Protein AF-A0A0Q6EP02-F1 (afdb_monomer)

Radius of gyration: 21.08 Å; Cα contacts (8 Å, |Δi|>4): 101; chains: 1; bounding box: 62×50×44 Å

pLDDT: mean 78.8, std 14.65, range [41.97, 94.56]

Secondary structure (DSSP, 8-state):
-----SSSSSSSSTT-------TT-----TTGGGSPPPP--SPTTSHHHHHHHHHHHHHHHHHHHHHHHSS---HHHHHHHHHHHHHHHHHHHTT---

Structure (mmCIF, N/CA/C/O backbone):
data_AF-A0A0Q6EP02-F1
#
_entry.id   AF-A0A0Q6EP02-F1
#
loop_
_atom_site.group_PDB
_atom_site.id
_atom_site.type_symbol
_atom_site.label_atom_id
_atom_site.label_alt_id
_atom_site.label_comp_id
_atom_site.label_asym_id
_atom_site.label_entity_id
_atom_site.label_seq_id
_atom_site.pdbx_PDB_ins_code
_atom_site.Cartn_x
_atom_site.Cartn_y
_atom_site.Cartn_z
_atom_site.occupancy
_atom_site.B_iso_or_equiv
_atom_site.auth_seq_id
_atom_site.auth_comp_id
_atom_site.auth_asym_id
_atom_site.auth_atom_id
_atom_site.pdbx_PDB_model_num
ATOM 1 N N . MET A 1 1 ? -47.561 -39.710 -29.421 1.00 41.97 1 MET A N 1
ATOM 2 C CA . MET A 1 1 ? -46.147 -39.276 -29.421 1.00 41.97 1 MET A CA 1
ATOM 3 C C . MET A 1 1 ? -46.157 -37.755 -29.342 1.00 41.97 1 MET A C 1
ATOM 5 O O . MET A 1 1 ? -46.421 -37.111 -30.345 1.00 41.97 1 MET A O 1
ATOM 9 N N . LYS A 1 2 ? -46.111 -37.190 -28.129 1.00 47.34 2 LYS A N 1
ATOM 10 C CA . LYS A 1 2 ? -46.506 -35.797 -27.860 1.00 47.34 2 LYS A CA 1
ATOM 11 C C . LYS A 1 2 ? -45.479 -35.153 -26.924 1.00 47.34 2 LYS A C 1
ATOM 13 O O . LYS A 1 2 ? -45.395 -35.518 -25.760 1.00 47.34 2 LYS A O 1
ATOM 18 N N . SER A 1 3 ? -44.681 -34.266 -27.514 1.00 52.00 3 SER A N 1
ATOM 19 C CA . SER A 1 3 ? -44.143 -33.031 -26.934 1.00 52.00 3 SER A CA 1
ATOM 20 C C . SER A 1 3 ? -43.481 -33.111 -25.550 1.00 52.00 3 SER A C 1
ATOM 22 O O . SER A 1 3 ? -44.034 -32.639 -24.565 1.00 52.00 3 SER A O 1
ATOM 24 N N . TRP A 1 4 ? -42.246 -33.616 -25.507 1.00 50.59 4 TRP A N 1
ATOM 25 C CA . TRP A 1 4 ? -41.309 -33.451 -24.387 1.00 50.59 4 TRP A CA 1
ATOM 26 C C . TRP A 1 4 ? -40.161 -32.533 -24.825 1.00 50.59 4 TRP A C 1
ATOM 28 O O . TRP A 1 4 ? -39.075 -33.008 -25.134 1.00 50.59 4 TRP A O 1
ATOM 38 N N . LEU A 1 5 ? -40.404 -31.228 -24.979 1.00 56.28 5 LEU A N 1
ATOM 39 C CA . LEU A 1 5 ? -39.380 -30.315 -25.514 1.00 56.28 5 LEU A CA 1
ATOM 40 C C . LEU A 1 5 ? -39.603 -28.857 -25.077 1.00 56.28 5 LEU A C 1
ATOM 42 O O . LEU A 1 5 ? -39.651 -27.961 -25.906 1.00 56.28 5 LEU A O 1
ATOM 46 N N . VAL A 1 6 ? -39.793 -28.596 -23.776 1.00 54.78 6 VAL A N 1
ATOM 47 C CA . VAL A 1 6 ? -39.877 -27.204 -23.258 1.00 54.78 6 VAL A CA 1
ATOM 48 C C . VAL A 1 6 ? -39.157 -27.009 -21.908 1.00 54.78 6 VAL A C 1
ATOM 50 O O . VAL A 1 6 ? -39.331 -25.996 -21.250 1.00 54.78 6 VAL A O 1
ATOM 53 N N . ALA A 1 7 ? -38.313 -27.945 -21.460 1.00 54.12 7 ALA A N 1
ATOM 54 C CA . ALA A 1 7 ? -37.712 -27.864 -20.117 1.00 54.12 7 ALA A CA 1
ATOM 55 C C . ALA A 1 7 ? -36.228 -27.437 -20.077 1.00 54.12 7 ALA A C 1
ATOM 57 O O . ALA A 1 7 ? -35.630 -27.477 -19.007 1.00 54.12 7 ALA A O 1
ATOM 58 N N . LEU A 1 8 ? -35.611 -27.041 -21.201 1.00 53.84 8 LEU A N 1
ATOM 59 C CA . LEU A 1 8 ? -34.146 -26.880 -21.280 1.00 53.84 8 LEU A CA 1
ATOM 60 C C . LEU A 1 8 ? -33.632 -25.440 -21.471 1.00 53.84 8 LEU A C 1
ATOM 62 O O . LEU A 1 8 ? -32.485 -25.254 -21.861 1.00 53.84 8 LEU A O 1
ATOM 66 N N . THR A 1 9 ? -34.447 -24.416 -21.212 1.00 57.16 9 THR A N 1
ATOM 67 C CA . THR A 1 9 ? -34.073 -23.005 -21.459 1.00 57.16 9 THR A CA 1
ATOM 68 C C . THR A 1 9 ? -33.929 -22.137 -20.205 1.00 57.16 9 THR A C 1
ATOM 70 O O . THR A 1 9 ? -33.592 -20.965 -20.327 1.00 57.16 9 THR A O 1
ATOM 73 N N . VAL A 1 10 ? -34.112 -22.678 -18.993 1.00 56.22 10 VAL A N 1
ATOM 74 C CA . VAL A 1 10 ? -34.128 -21.866 -17.751 1.00 56.22 10 VAL A CA 1
ATOM 75 C C . VAL A 1 10 ? -32.791 -21.861 -16.978 1.00 56.22 10 VAL A C 1
ATOM 77 O O . VAL A 1 10 ? -32.618 -21.064 -16.064 1.00 56.22 10 VAL A O 1
ATOM 80 N N . LEU A 1 11 ? -31.787 -22.666 -17.351 1.00 56.09 11 LEU A N 1
ATOM 81 C CA . LEU A 1 11 ? -30.565 -22.834 -16.535 1.00 56.09 11 LEU A CA 1
ATOM 82 C C . LEU A 1 11 ? -29.353 -21.942 -16.880 1.00 56.09 11 LEU A C 1
ATOM 84 O O . LEU A 1 11 ? -28.324 -22.068 -16.225 1.00 56.09 11 LEU A O 1
ATOM 88 N N . CYS A 1 12 ? -29.435 -21.021 -17.845 1.00 57.16 12 CYS A N 1
ATOM 89 C CA . CYS A 1 12 ? -28.255 -20.247 -18.280 1.00 57.16 12 CYS A CA 1
ATOM 90 C C . CYS A 1 12 ? -28.153 -18.797 -17.766 1.00 57.16 12 CYS A C 1
ATOM 92 O O . CYS A 1 12 ? -27.236 -18.095 -18.180 1.00 57.16 12 CYS A O 1
ATOM 94 N N . LEU A 1 13 ? -29.029 -18.325 -16.867 1.00 56.88 13 LEU A N 1
ATOM 95 C CA . LEU A 1 13 ? -29.008 -16.919 -16.407 1.00 56.88 13 LEU A CA 1
ATOM 96 C C . LEU A 1 13 ? -28.530 -16.681 -14.963 1.00 56.88 13 LEU A C 1
ATOM 98 O O . LEU A 1 13 ? -28.508 -15.538 -14.517 1.00 56.88 13 LEU A O 1
ATOM 102 N N . SER A 1 14 ? -28.059 -17.696 -14.237 1.00 56.72 14 SER A N 1
ATOM 103 C CA . SER A 1 14 ? -27.537 -17.525 -12.866 1.00 56.72 14 SER A CA 1
ATOM 104 C C . SER A 1 14 ? -26.054 -17.106 -12.781 1.00 56.72 14 SER A C 1
ATOM 106 O O . SER A 1 14 ? -25.451 -17.223 -11.720 1.00 56.72 14 SER A O 1
ATOM 108 N N . GLY A 1 15 ? -25.441 -16.640 -13.877 1.00 51.62 15 GLY A N 1
ATOM 109 C CA . GLY A 1 15 ? -23.988 -16.416 -13.959 1.00 51.62 15 GLY A CA 1
ATOM 110 C C . GLY A 1 15 ? -23.472 -15.002 -13.656 1.00 51.62 15 GLY A C 1
ATOM 111 O O . GLY A 1 15 ? -22.280 -14.847 -13.414 1.00 51.62 15 GLY A O 1
ATOM 112 N N . CYS A 1 16 ? -24.314 -13.964 -13.637 1.00 59.00 16 CYS A N 1
ATOM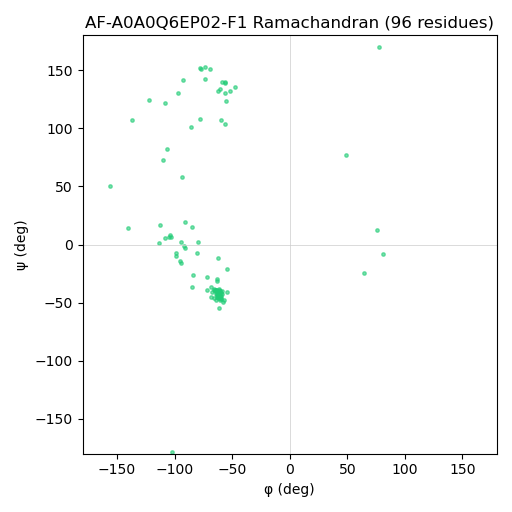 113 C CA . CYS A 1 16 ? -23.879 -12.599 -13.298 1.00 59.00 16 CYS A CA 1
ATOM 114 C C . CYS A 1 16 ? -24.084 -12.304 -11.810 1.00 59.00 16 CYS A C 1
ATOM 116 O O . CYS A 1 16 ? -24.790 -11.369 -11.438 1.00 59.00 16 CYS A O 1
ATOM 118 N N . VAL A 1 17 ? -23.470 -13.103 -10.941 1.00 60.56 17 VAL A N 1
ATOM 119 C CA . VAL A 1 17 ? -23.279 -12.681 -9.552 1.00 60.56 17 VAL A CA 1
ATOM 120 C C . VAL A 1 17 ? -21.986 -11.878 -9.540 1.00 60.56 17 VAL A C 1
ATOM 122 O O . VAL A 1 17 ? -20.901 -12.444 -9.620 1.00 60.56 17 VAL A O 1
ATOM 125 N N . SER A 1 18 ? -22.098 -10.549 -9.526 1.00 55.56 18 SER A N 1
ATOM 126 C CA . SER A 1 18 ? -20.966 -9.670 -9.233 1.00 55.56 18 SER A CA 1
ATOM 127 C C . SER A 1 18 ? -20.410 -10.087 -7.875 1.00 55.56 18 SER A C 1
ATOM 129 O O . SER A 1 18 ? -21.038 -9.812 -6.852 1.00 55.56 18 SER A O 1
ATOM 131 N N . GLU A 1 19 ? -19.283 -10.802 -7.856 1.00 62.06 19 GLU A N 1
ATOM 132 C CA . GLU A 1 19 ? -18.623 -11.159 -6.604 1.00 62.06 19 GLU A CA 1
ATOM 133 C C . GLU A 1 19 ? -18.432 -9.886 -5.772 1.00 62.06 19 GLU A C 1
ATOM 135 O O . GLU A 1 19 ? -17.998 -8.858 -6.311 1.00 62.06 19 GLU A O 1
ATOM 140 N N . PRO A 1 20 ? -18.781 -9.907 -4.473 1.00 59.00 20 PRO A N 1
ATOM 141 C CA . PRO A 1 20 ? -18.544 -8.764 -3.615 1.00 59.00 20 PRO A CA 1
ATOM 142 C C . PRO A 1 20 ? -17.040 -8.494 -3.605 1.00 59.00 20 PRO A C 1
ATOM 144 O O . PRO A 1 20 ? -16.249 -9.256 -3.048 1.00 59.00 20 PRO A O 1
ATOM 147 N N . ARG A 1 21 ? -16.641 -7.408 -4.278 1.00 66.44 21 ARG A N 1
ATOM 148 C CA . ARG A 1 21 ? -15.250 -6.969 -4.358 1.00 66.44 21 ARG A CA 1
ATOM 149 C C . ARG A 1 21 ? -14.745 -6.807 -2.927 1.00 66.44 21 ARG A C 1
ATOM 151 O O . ARG A 1 21 ? -15.365 -6.093 -2.139 1.00 66.44 21 ARG A O 1
ATOM 158 N N . SER A 1 22 ? -13.660 -7.507 -2.590 1.00 76.44 22 SER A N 1
ATOM 159 C CA . SER A 1 22 ? -13.100 -7.507 -1.236 1.00 76.44 22 SER A CA 1
ATOM 160 C C . SER A 1 22 ? -12.982 -6.070 -0.704 1.00 76.44 22 SER A C 1
ATOM 162 O O . SER A 1 22 ? -12.483 -5.205 -1.430 1.00 76.44 22 SER A O 1
ATOM 164 N N . PRO A 1 23 ? -13.367 -5.783 0.555 1.00 77.81 23 PRO A N 1
ATOM 165 C CA . PRO A 1 23 ? -13.205 -4.445 1.137 1.00 77.81 23 PRO A CA 1
ATOM 166 C C . PRO A 1 23 ? -11.728 -4.012 1.220 1.00 77.81 23 PRO A C 1
ATOM 168 O O . PRO A 1 23 ? -11.425 -2.841 1.453 1.00 77.81 23 PRO A O 1
ATOM 171 N N . TYR A 1 24 ? -10.811 -4.957 1.001 1.00 82.56 24 TYR A N 1
ATOM 172 C CA . TYR A 1 24 ? -9.366 -4.773 0.969 1.00 82.56 24 TYR A CA 1
ATOM 173 C C . TYR A 1 24 ? -8.778 -4.780 -0.444 1.00 82.56 24 TYR A C 1
ATOM 175 O O . TYR A 1 24 ? -7.555 -4.811 -0.566 1.00 82.56 24 TYR A O 1
ATOM 183 N N . ALA A 1 25 ? -9.615 -4.774 -1.487 1.00 84.81 25 ALA A N 1
ATOM 184 C CA . ALA A 1 25 ? -9.154 -4.752 -2.867 1.00 84.81 25 ALA A CA 1
ATOM 185 C C . ALA A 1 25 ? -8.242 -3.541 -3.105 1.00 84.81 25 ALA A C 1
ATOM 187 O O . ALA A 1 25 ? -8.588 -2.407 -2.751 1.00 84.81 25 ALA A O 1
ATOM 188 N N . ILE A 1 26 ? -7.074 -3.784 -3.696 1.00 88.38 26 ILE A N 1
ATOM 189 C CA . ILE A 1 26 ? -6.086 -2.742 -3.973 1.00 88.38 26 ILE A CA 1
ATOM 190 C C . ILE A 1 26 ? -6.066 -2.510 -5.473 1.00 88.38 26 ILE A C 1
ATOM 192 O O . ILE A 1 26 ? -5.797 -3.418 -6.245 1.00 88.38 26 ILE A O 1
ATOM 196 N N . SER A 1 27 ? -6.328 -1.269 -5.873 1.00 85.75 27 SER A N 1
ATOM 197 C CA . SER A 1 27 ? -6.088 -0.815 -7.236 1.00 85.75 27 SER A CA 1
ATOM 198 C C . SER A 1 27 ? -5.134 0.366 -7.191 1.00 85.75 27 SER A C 1
ATOM 200 O O . SER A 1 27 ? -5.367 1.345 -6.473 1.00 85.75 27 SER A O 1
ATOM 202 N N . LEU A 1 28 ? -4.027 0.244 -7.912 1.00 83.50 28 LEU A N 1
ATOM 203 C CA . LEU A 1 28 ? -3.027 1.285 -8.037 1.00 83.50 28 LEU A CA 1
ATOM 204 C C . LEU A 1 28 ? -3.272 2.067 -9.320 1.00 83.50 28 LEU A C 1
ATOM 206 O O . LEU A 1 28 ? -3.381 1.512 -10.410 1.00 83.50 28 LEU A O 1
ATOM 210 N N . SER A 1 29 ? -3.289 3.391 -9.201 1.00 78.81 29 SER A N 1
ATOM 211 C CA . SER A 1 29 ? -3.161 4.241 -10.374 1.00 78.81 29 SER A CA 1
ATOM 212 C C . SER A 1 29 ? -1.690 4.308 -10.810 1.00 78.81 29 SER A C 1
ATOM 214 O O . SER A 1 29 ? -0.791 4.250 -9.970 1.00 78.81 29 SER A O 1
ATOM 216 N N . PRO A 1 30 ? -1.398 4.526 -12.103 1.00 68.00 30 PRO A N 1
ATOM 217 C CA . PRO A 1 30 ? -0.024 4.698 -12.585 1.00 68.00 30 PRO A CA 1
ATOM 218 C C . PRO A 1 30 ? 0.772 5.810 -11.871 1.00 68.00 30 PRO A C 1
ATOM 220 O O . PRO A 1 30 ? 1.999 5.828 -11.893 1.00 68.00 30 PRO A O 1
ATOM 223 N N . SER A 1 31 ? 0.087 6.762 -11.231 1.00 74.00 31 SER A N 1
ATOM 224 C CA . SER A 1 31 ? 0.701 7.877 -10.507 1.00 74.00 31 SER A CA 1
ATOM 225 C C . SER A 1 31 ? 0.872 7.643 -9.003 1.00 74.00 31 SER A C 1
ATOM 227 O O . SER A 1 31 ? 1.616 8.393 -8.365 1.00 74.00 31 SER A O 1
ATOM 229 N N . S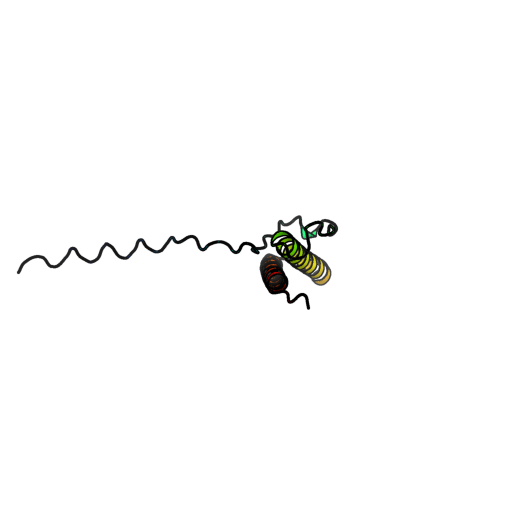ER A 1 32 ? 0.225 6.632 -8.409 1.00 77.12 32 SER A N 1
ATOM 230 C CA . SER A 1 32 ? 0.232 6.437 -6.951 1.00 77.12 32 SER A CA 1
ATOM 231 C C . SER A 1 32 ? 1.625 6.103 -6.414 1.00 77.12 32 SER A C 1
ATOM 233 O O . SER A 1 32 ? 2.051 6.669 -5.411 1.00 77.12 32 SER A O 1
ATOM 235 N N . TYR A 1 33 ? 2.397 5.289 -7.136 1.00 76.25 33 TYR A N 1
ATOM 236 C CA . TYR A 1 33 ? 3.756 4.893 -6.747 1.00 76.25 33 TYR A CA 1
ATOM 237 C C . TYR A 1 33 ? 4.841 5.933 -7.077 1.00 76.25 33 TYR A C 1
ATOM 239 O O . TYR A 1 33 ? 5.997 5.769 -6.679 1.00 76.25 33 TYR A O 1
ATOM 247 N N . LEU A 1 34 ? 4.498 7.002 -7.805 1.00 79.50 34 LEU A N 1
ATOM 248 C CA . LEU A 1 34 ? 5.417 8.110 -8.092 1.0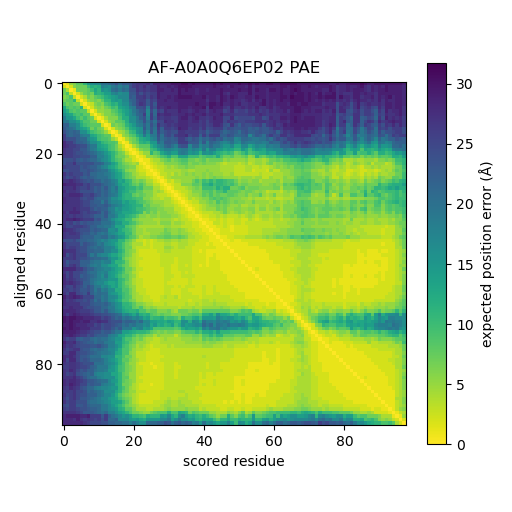0 79.50 34 LEU A CA 1
ATOM 249 C C . LEU A 1 34 ? 5.459 9.131 -6.952 1.00 79.50 34 LEU A C 1
ATOM 251 O O . LEU A 1 34 ? 6.465 9.818 -6.775 1.00 79.50 34 LEU A O 1
ATOM 255 N N . ARG A 1 35 ? 4.376 9.233 -6.175 1.00 79.50 35 ARG A N 1
ATOM 256 C CA . ARG A 1 35 ? 4.282 10.174 -5.057 1.00 79.50 35 ARG A CA 1
ATOM 257 C C . ARG A 1 35 ? 5.061 9.659 -3.842 1.00 79.50 35 ARG A C 1
ATOM 259 O O . ARG A 1 35 ? 5.194 8.447 -3.661 1.00 79.50 35 ARG A O 1
ATOM 266 N N . PRO A 1 36 ? 5.594 10.548 -2.989 1.00 78.31 36 PRO A N 1
ATOM 267 C CA . PRO A 1 36 ? 6.122 10.149 -1.688 1.00 78.31 36 PRO A CA 1
ATOM 268 C C . PRO A 1 36 ? 5.046 9.410 -0.874 1.00 78.31 36 PRO A C 1
ATOM 270 O O . PRO A 1 36 ? 3.878 9.813 -0.929 1.00 78.31 36 PRO A O 1
ATOM 273 N N . PRO A 1 37 ? 5.407 8.337 -0.146 1.00 78.69 37 PRO A N 1
ATOM 274 C CA . PRO A 1 37 ? 4.452 7.620 0.683 1.00 78.69 37 PRO A CA 1
ATOM 275 C C . PRO A 1 37 ? 3.929 8.558 1.769 1.00 78.69 37 PRO A C 1
ATOM 277 O O . PRO A 1 37 ? 4.700 9.249 2.433 1.00 78.69 37 PRO A O 1
ATOM 280 N N . GLN A 1 38 ? 2.609 8.586 1.930 1.00 81.00 38 GLN A N 1
ATOM 281 C CA . GLN A 1 38 ? 1.963 9.393 2.958 1.00 81.00 38 GLN A CA 1
ATOM 282 C C . GLN A 1 38 ? 1.761 8.569 4.232 1.00 81.00 38 GLN A C 1
ATOM 284 O O . GLN A 1 38 ? 1.410 7.386 4.137 1.00 81.00 38 GLN A O 1
ATOM 289 N N . PRO A 1 39 ? 1.936 9.169 5.421 1.00 85.81 39 PRO A N 1
ATOM 290 C CA . PRO A 1 39 ? 1.664 8.486 6.676 1.00 85.81 39 PRO A CA 1
ATOM 291 C C . PRO 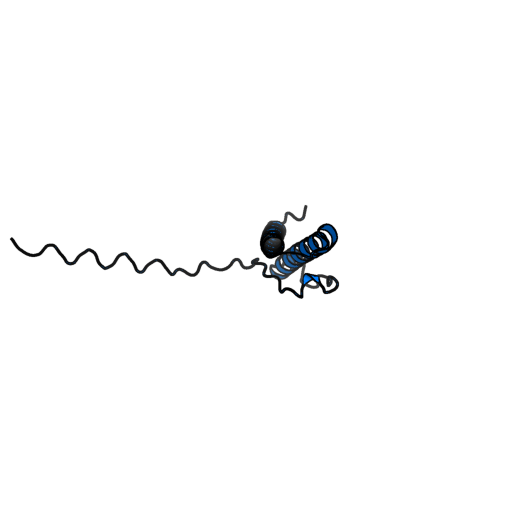A 1 39 ? 0.201 8.033 6.738 1.00 85.81 39 PRO A C 1
ATOM 293 O O . PRO A 1 39 ? -0.714 8.736 6.308 1.00 85.81 39 PRO A O 1
ATOM 296 N N . ASN A 1 40 ? -0.023 6.829 7.268 1.00 89.75 40 ASN A N 1
ATOM 297 C CA . ASN A 1 40 ? -1.369 6.299 7.456 1.00 89.75 40 ASN A CA 1
ATOM 298 C C . ASN A 1 40 ? -2.004 6.952 8.689 1.00 89.75 40 ASN A C 1
ATOM 300 O O . ASN A 1 40 ? -1.610 6.649 9.812 1.00 89.75 40 ASN A O 1
ATOM 304 N N . THR A 1 41 ? -2.971 7.843 8.476 1.00 92.12 41 THR A N 1
ATOM 305 C CA . THR A 1 41 ? -3.669 8.569 9.550 1.00 92.12 41 THR A CA 1
ATOM 306 C C . THR A 1 41 ? -4.930 7.864 10.049 1.00 92.12 41 THR A C 1
ATOM 308 O O . THR A 1 41 ? -5.564 8.341 10.987 1.00 92.12 41 THR A O 1
ATOM 311 N N . ALA A 1 42 ? -5.309 6.733 9.446 1.00 91.31 42 ALA A N 1
ATOM 312 C CA . ALA A 1 42 ? -6.485 5.985 9.868 1.00 91.31 42 ALA A CA 1
ATOM 313 C C . ALA A 1 42 ? -6.270 5.331 11.252 1.00 91.31 42 ALA A C 1
ATOM 315 O O . ALA A 1 42 ? -5.141 4.960 11.590 1.00 91.31 42 ALA A O 1
ATOM 316 N N . PRO A 1 43 ? -7.333 5.125 12.052 1.00 90.44 43 PRO A N 1
ATOM 317 C CA . PRO A 1 43 ? -7.220 4.464 13.350 1.00 90.44 43 PRO A CA 1
ATOM 318 C C . PRO A 1 43 ? -6.681 3.037 13.213 1.00 90.44 43 PRO A C 1
ATOM 320 O O . PRO A 1 43 ? -7.172 2.266 12.383 1.00 90.44 43 PRO A O 1
ATOM 323 N N . ARG A 1 44 ? -5.704 2.646 14.041 1.00 85.94 44 ARG A N 1
ATOM 324 C CA . ARG A 1 44 ? -5.188 1.265 14.053 1.00 85.94 44 ARG A CA 1
ATOM 325 C C . ARG A 1 44 ? -6.324 0.269 14.307 1.00 85.94 44 ARG A C 1
ATOM 327 O O . ARG A 1 44 ? -7.194 0.520 15.132 1.00 85.94 44 ARG A O 1
ATOM 334 N N . GLY A 1 45 ? -6.310 -0.852 13.588 1.00 82.62 45 GLY A N 1
ATOM 335 C CA . GLY A 1 45 ? -7.361 -1.875 13.666 1.00 82.62 45 GLY A CA 1
ATOM 336 C C . GLY A 1 45 ? -8.623 -1.569 12.849 1.00 82.62 45 GLY A C 1
ATOM 337 O O . GLY A 1 45 ? -9.464 -2.448 12.696 1.00 82.62 45 GLY A O 1
ATOM 338 N N . SER A 1 46 ? -8.756 -0.370 12.269 1.00 90.69 46 SER A N 1
ATOM 339 C CA . SER A 1 46 ? -9.839 -0.086 11.321 1.00 90.69 46 SER A CA 1
ATOM 340 C C . SER A 1 46 ? -9.606 -0.768 9.966 1.00 90.69 46 SER A C 1
ATOM 342 O O . SER A 1 46 ? -8.468 -0.968 9.529 1.00 90.69 46 SER A O 1
ATOM 344 N N . VAL A 1 47 ? -10.698 -1.062 9.251 1.00 90.94 47 VAL A N 1
ATOM 345 C CA . VAL A 1 47 ? -10.652 -1.551 7.858 1.00 90.94 47 VAL A CA 1
ATOM 346 C C . VAL A 1 47 ? -9.850 -0.592 6.977 1.00 90.94 47 VAL A C 1
ATOM 348 O O . VAL A 1 47 ? -9.029 -1.020 6.165 1.00 90.94 47 VAL A O 1
ATOM 351 N N . GLU A 1 48 ? -10.037 0.712 7.178 1.00 91.06 48 GLU A N 1
ATOM 352 C CA . GLU A 1 48 ? -9.349 1.743 6.412 1.00 91.06 48 GLU A CA 1
ATOM 353 C C . GLU A 1 48 ? -7.840 1.760 6.667 1.00 91.06 48 GLU A C 1
ATOM 355 O O . GLU A 1 48 ? -7.063 1.891 5.719 1.00 91.06 48 GLU A O 1
ATOM 360 N N . PHE A 1 49 ? -7.407 1.538 7.911 1.00 92.81 49 PHE A N 1
ATOM 361 C CA . PHE A 1 49 ? -5.990 1.397 8.228 1.00 92.81 49 PHE A CA 1
ATOM 362 C C . PHE A 1 49 ? -5.364 0.232 7.467 1.00 92.81 49 PHE A C 1
ATOM 364 O O . PHE A 1 49 ? -4.320 0.417 6.841 1.00 92.81 49 PHE A O 1
ATOM 371 N N . CYS A 1 50 ? -6.014 -0.932 7.455 1.00 92.69 50 CYS A N 1
ATOM 372 C CA . CYS A 1 50 ? -5.503 -2.097 6.737 1.00 92.69 50 CYS A CA 1
ATOM 373 C C . CYS A 1 50 ? -5.526 -1.919 5.217 1.00 92.69 50 CYS A C 1
ATOM 375 O O . CYS A 1 50 ? -4.574 -2.315 4.545 1.00 92.69 50 CYS A O 1
ATOM 377 N N . ARG A 1 51 ? -6.544 -1.250 4.667 1.00 92.12 51 ARG A N 1
ATOM 378 C CA . ARG A 1 51 ? -6.584 -0.882 3.245 1.00 92.12 51 ARG A CA 1
ATOM 379 C C . ARG A 1 51 ? -5.441 0.068 2.876 1.00 92.12 51 ARG A C 1
ATOM 381 O O . ARG A 1 51 ? -4.755 -0.147 1.880 1.00 92.12 51 ARG A O 1
ATOM 388 N N . ASN A 1 52 ? -5.200 1.096 3.690 1.00 92.06 52 ASN A N 1
ATOM 389 C CA . ASN A 1 52 ? -4.098 2.038 3.488 1.00 92.06 52 ASN A CA 1
ATOM 390 C C . ASN A 1 52 ? -2.732 1.341 3.601 1.00 92.06 52 ASN A C 1
ATOM 392 O O . ASN A 1 52 ? -1.845 1.618 2.796 1.00 92.06 52 ASN A O 1
ATOM 396 N N . TYR A 1 53 ? -2.578 0.406 4.543 1.00 91.94 53 TYR A N 1
ATOM 397 C CA . TYR A 1 53 ? -1.377 -0.421 4.684 1.00 91.94 53 TYR A CA 1
ATOM 398 C C . TYR A 1 53 ? -1.136 -1.310 3.452 1.00 91.94 53 TYR A C 1
ATOM 400 O O . TYR A 1 53 ? -0.026 -1.348 2.917 1.00 91.94 53 TYR A O 1
ATOM 408 N N . GLY A 1 54 ? -2.182 -1.969 2.941 1.00 93.38 54 GLY A N 1
ATOM 409 C CA . GLY A 1 54 ? -2.114 -2.731 1.693 1.00 93.38 54 GLY A CA 1
ATOM 410 C C . GLY A 1 54 ? -1.728 -1.867 0.493 1.00 93.38 54 GLY A C 1
ATOM 411 O O . GLY A 1 54 ? -0.838 -2.236 -0.272 1.00 93.38 54 GLY A O 1
ATOM 412 N N . ARG A 1 55 ? -2.316 -0.670 0.371 1.00 92.12 55 ARG A N 1
ATOM 413 C CA . ARG A 1 55 ? -1.970 0.284 -0.692 1.00 92.12 55 ARG A CA 1
ATOM 414 C C . ARG A 1 55 ? -0.503 0.712 -0.622 1.00 92.12 55 ARG A C 1
ATOM 416 O O . ARG A 1 55 ? 0.184 0.639 -1.634 1.00 92.12 55 ARG A O 1
ATOM 423 N N . GLN A 1 56 ? -0.001 1.080 0.558 1.00 91.69 56 GLN A N 1
ATOM 424 C CA . GLN A 1 56 ? 1.416 1.430 0.739 1.00 91.69 56 GLN A CA 1
ATOM 425 C C . GLN A 1 56 ? 2.345 0.256 0.404 1.00 91.69 56 GLN A C 1
ATOM 427 O O . GLN A 1 56 ? 3.392 0.446 -0.211 1.00 91.69 56 GLN A O 1
ATOM 432 N N . THR A 1 57 ? 1.949 -0.971 0.758 1.00 93.25 57 THR A N 1
ATOM 433 C CA . THR A 1 57 ? 2.694 -2.189 0.401 1.00 93.25 57 THR A CA 1
ATOM 434 C C . THR A 1 57 ? 2.808 -2.344 -1.117 1.00 93.25 57 THR A C 1
ATOM 436 O O . THR A 1 57 ? 3.897 -2.596 -1.638 1.00 93.25 57 THR A O 1
ATOM 439 N N . ALA A 1 58 ? 1.700 -2.151 -1.832 1.00 92.56 58 ALA A N 1
ATOM 440 C CA . ALA A 1 58 ? 1.660 -2.223 -3.287 1.00 92.56 58 ALA A CA 1
ATOM 441 C C . ALA A 1 58 ? 2.492 -1.096 -3.940 1.00 92.56 58 ALA A C 1
ATOM 443 O O . ALA A 1 58 ? 3.323 -1.360 -4.810 1.00 92.56 58 ALA A O 1
ATOM 444 N N . GLU A 1 59 ? 2.344 0.149 -3.475 1.00 91.81 59 GLU A N 1
ATOM 445 C CA . GLU A 1 59 ? 3.120 1.307 -3.950 1.00 91.81 59 GLU A CA 1
ATOM 446 C C . GLU A 1 59 ? 4.630 1.103 -3.765 1.00 91.81 59 GLU A C 1
ATOM 448 O O . GLU A 1 59 ? 5.415 1.396 -4.669 1.00 91.81 59 GLU A O 1
ATOM 453 N N . ASN A 1 60 ? 5.046 0.562 -2.616 1.00 89.62 60 ASN A N 1
ATOM 454 C CA . ASN A 1 60 ? 6.448 0.261 -2.339 1.00 89.62 60 ASN A CA 1
AT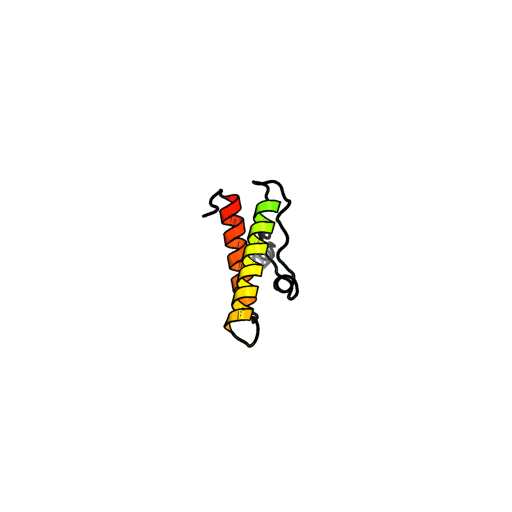OM 455 C C . ASN A 1 60 ? 6.993 -0.804 -3.291 1.00 89.62 60 ASN A C 1
ATOM 457 O O . ASN A 1 60 ? 8.085 -0.631 -3.829 1.00 89.62 60 ASN A O 1
ATOM 461 N N . ARG A 1 61 ? 6.220 -1.861 -3.572 1.00 89.94 61 ARG A N 1
ATOM 462 C CA . ARG A 1 61 ? 6.628 -2.903 -4.525 1.00 89.94 61 ARG A CA 1
ATOM 463 C C . ARG A 1 61 ? 6.814 -2.337 -5.936 1.00 89.94 61 ARG A C 1
ATOM 465 O O . ARG A 1 61 ? 7.817 -2.638 -6.578 1.00 89.94 61 ARG A O 1
ATOM 472 N N . MET A 1 62 ? 5.909 -1.465 -6.387 1.00 89.56 62 MET A N 1
ATOM 473 C CA . MET A 1 62 ? 6.036 -0.772 -7.679 1.00 89.56 62 MET A CA 1
ATOM 474 C C . MET A 1 62 ? 7.246 0.160 -7.727 1.00 89.56 62 MET A C 1
ATOM 476 O O . MET A 1 62 ? 7.952 0.221 -8.735 1.00 89.56 62 MET A O 1
ATOM 480 N N . ARG A 1 63 ? 7.527 0.864 -6.625 1.00 87.12 63 ARG A N 1
ATOM 481 C CA . ARG A 1 63 ? 8.724 1.703 -6.494 1.00 87.12 63 ARG A CA 1
ATOM 482 C C . ARG A 1 63 ? 10.003 0.869 -6.605 1.00 87.12 63 ARG A C 1
ATOM 484 O O . ARG A 1 63 ? 10.924 1.281 -7.307 1.00 87.12 63 ARG A O 1
ATOM 491 N N . THR A 1 64 ? 10.043 -0.309 -5.980 1.00 85.19 64 THR A N 1
ATOM 492 C CA . THR A 1 64 ? 11.161 -1.256 -6.101 1.00 85.19 64 THR A CA 1
ATOM 493 C C . THR A 1 64 ? 11.307 -1.784 -7.528 1.00 85.19 64 THR A C 1
ATOM 495 O O . THR A 1 64 ? 12.406 -1.730 -8.074 1.00 85.19 64 THR A O 1
ATOM 498 N N . ALA A 1 65 ? 10.216 -2.223 -8.165 1.00 84.00 65 ALA A N 1
ATOM 499 C CA . ALA A 1 65 ? 10.232 -2.718 -9.546 1.00 84.00 65 ALA A CA 1
ATOM 500 C C . ALA A 1 65 ? 10.745 -1.656 -10.536 1.00 84.00 65 ALA A C 1
ATOM 502 O O . ALA A 1 65 ? 11.561 -1.947 -11.413 1.00 84.00 65 ALA A O 1
ATOM 503 N N . ARG A 1 66 ? 10.350 -0.390 -10.336 1.00 80.25 66 ARG A N 1
ATOM 504 C CA . ARG A 1 66 ? 10.876 0.753 -11.095 1.00 80.25 66 ARG A CA 1
ATOM 505 C C . ARG A 1 66 ? 12.393 0.906 -10.944 1.00 80.25 66 ARG A C 1
ATOM 507 O O . ARG A 1 66 ? 13.058 1.206 -11.931 1.00 80.25 66 ARG A O 1
ATOM 514 N N . GLY A 1 67 ? 12.920 0.732 -9.732 1.00 74.38 67 GLY A N 1
ATOM 515 C CA . GLY A 1 67 ? 14.351 0.860 -9.443 1.00 74.38 67 GLY A CA 1
ATOM 516 C C . GLY A 1 67 ? 15.205 -0.282 -10.001 1.00 74.38 67 GLY A C 1
ATOM 517 O O . GLY A 1 67 ? 16.369 -0.059 -10.312 1.00 74.38 67 GLY A O 1
ATOM 518 N N . PHE A 1 68 ? 14.635 -1.481 -10.158 1.00 71.12 68 PHE A N 1
ATOM 519 C CA . PHE A 1 68 ? 15.377 -2.681 -10.560 1.00 71.12 68 PHE A CA 1
ATOM 520 C C . PHE A 1 68 ? 15.538 -2.833 -12.081 1.00 71.12 68 PHE A C 1
ATOM 522 O O . PHE A 1 68 ? 16.575 -3.290 -12.550 1.00 71.12 68 PHE A O 1
ATOM 529 N N . ASN A 1 69 ? 14.523 -2.450 -12.864 1.00 62.31 69 ASN A N 1
ATOM 530 C CA . ASN A 1 69 ? 14.435 -2.869 -14.268 1.00 62.31 69 ASN A CA 1
ATOM 531 C C . ASN A 1 69 ? 14.925 -1.834 -15.295 1.00 62.31 69 ASN A C 1
ATOM 533 O O . ASN A 1 69 ? 14.987 -2.159 -16.480 1.00 62.31 69 ASN A O 1
ATOM 537 N N . GLY A 1 70 ? 15.210 -0.584 -14.904 1.00 64.94 70 GLY A N 1
ATOM 538 C CA . GLY A 1 70 ? 15.635 0.511 -15.804 1.00 64.94 70 GLY A CA 1
ATOM 539 C C . GLY A 1 70 ? 14.598 0.958 -16.856 1.00 64.94 70 GLY A C 1
ATOM 540 O O . GLY A 1 70 ? 14.600 2.109 -17.275 1.00 64.94 70 GLY A O 1
ATOM 541 N N . ARG A 1 71 ? 13.663 0.077 -17.235 1.00 73.31 71 ARG A N 1
ATOM 542 C CA . ARG A 1 71 ? 12.544 0.275 -18.172 1.00 73.31 71 ARG A CA 1
ATOM 543 C C . ARG A 1 71 ? 11.245 0.730 -17.495 1.00 73.31 71 ARG A C 1
ATOM 545 O O . ARG A 1 71 ? 10.258 0.973 -18.178 1.00 73.31 71 ARG A O 1
ATOM 552 N N . GLY A 1 72 ? 11.249 0.865 -16.168 1.00 76.12 72 GLY A N 1
ATOM 553 C CA . GLY A 1 72 ? 10.043 1.117 -15.380 1.00 76.12 72 GLY A CA 1
ATOM 554 C C . GLY A 1 72 ? 9.184 -0.142 -15.181 1.00 76.12 72 GLY A C 1
ATOM 555 O O . GLY A 1 72 ? 9.468 -1.187 -15.769 1.00 76.12 72 GLY A O 1
ATOM 556 N N . PRO A 1 73 ? 8.171 -0.066 -14.304 1.00 83.25 73 PRO A N 1
ATOM 557 C CA . PRO A 1 73 ? 7.300 -1.194 -14.007 1.00 83.25 73 PRO A CA 1
ATOM 558 C C . PRO A 1 73 ? 6.326 -1.463 -15.161 1.00 83.25 73 PRO A C 1
ATOM 560 O O . PRO A 1 73 ? 5.826 -0.532 -15.794 1.00 83.25 73 PRO A O 1
ATOM 563 N N . ASN A 1 74 ? 6.052 -2.737 -15.426 1.00 86.94 74 ASN A N 1
ATOM 564 C CA . ASN A 1 74 ? 5.117 -3.186 -16.459 1.00 86.94 74 ASN A CA 1
ATOM 565 C C . ASN A 1 74 ? 3.757 -3.616 -15.859 1.00 86.94 74 ASN A C 1
ATOM 567 O O . ASN A 1 74 ? 3.534 -3.547 -14.650 1.00 86.94 74 ASN A O 1
ATOM 571 N N . GLY A 1 75 ? 2.827 -4.075 -16.706 1.00 85.88 75 GLY A N 1
ATOM 572 C CA . GLY A 1 75 ? 1.500 -4.523 -16.257 1.00 85.88 75 GLY A CA 1
ATOM 573 C C . GLY A 1 75 ? 1.523 -5.744 -15.324 1.00 85.88 75 GLY A C 1
ATOM 574 O O . GLY A 1 75 ? 0.669 -5.856 -14.448 1.00 85.88 75 GLY A O 1
ATOM 575 N N . MET A 1 76 ? 2.520 -6.626 -15.453 1.00 89.06 76 MET A N 1
ATOM 576 C CA . MET A 1 76 ? 2.702 -7.765 -14.543 1.00 89.06 76 MET A CA 1
ATOM 577 C C . MET A 1 76 ? 3.201 -7.304 -13.170 1.00 89.06 76 MET A C 1
ATOM 579 O O . MET A 1 76 ? 2.736 -7.812 -12.149 1.00 89.06 76 MET A O 1
ATOM 583 N N . ASP A 1 77 ? 4.098 -6.315 -13.132 1.00 90.56 77 ASP A N 1
ATOM 584 C CA . ASP A 1 77 ? 4.556 -5.696 -11.885 1.00 90.56 77 ASP A CA 1
ATOM 585 C C . ASP A 1 77 ? 3.383 -5.041 -11.144 1.00 90.56 77 ASP A C 1
ATOM 587 O O . ASP A 1 77 ? 3.253 -5.213 -9.931 1.00 90.56 77 ASP A O 1
ATOM 591 N N . LEU A 1 78 ? 2.495 -4.361 -11.883 1.00 89.81 78 LEU A N 1
ATOM 592 C CA . LEU A 1 78 ? 1.284 -3.740 -11.345 1.00 89.81 78 LEU A CA 1
ATOM 593 C C . LEU A 1 78 ? 0.349 -4.778 -10.715 1.00 89.81 78 LEU A C 1
ATOM 595 O O . LEU A 1 78 ? 0.032 -4.666 -9.532 1.00 89.81 78 LEU A O 1
ATOM 599 N N . ALA A 1 79 ? -0.023 -5.819 -11.463 1.00 90.50 79 ALA A N 1
ATOM 600 C CA . ALA A 1 79 ? -0.900 -6.875 -10.959 1.00 90.50 79 ALA A CA 1
ATOM 601 C C . ALA A 1 79 ? -0.280 -7.608 -9.753 1.00 90.50 79 ALA A C 1
ATOM 603 O O . ALA A 1 79 ? -0.954 -7.883 -8.759 1.00 90.50 79 ALA A O 1
ATOM 604 N N . SER A 1 80 ? 1.032 -7.875 -9.795 1.00 91.38 80 SER A N 1
ATOM 605 C CA . SER A 1 80 ? 1.759 -8.479 -8.673 1.00 91.38 80 SER A CA 1
ATOM 606 C C . SER A 1 80 ? 1.765 -7.575 -7.435 1.00 91.38 80 SER A C 1
ATOM 608 O O . SER A 1 80 ? 1.648 -8.063 -6.308 1.00 91.38 80 SER A O 1
ATOM 610 N N . ALA A 1 81 ? 1.902 -6.261 -7.621 1.00 92.25 81 ALA A N 1
ATOM 611 C CA . ALA A 1 81 ? 1.870 -5.285 -6.542 1.00 92.25 81 ALA A CA 1
ATOM 612 C C . ALA A 1 81 ? 0.494 -5.152 -5.906 1.00 92.25 81 ALA A C 1
ATOM 614 O O . ALA A 1 81 ? 0.406 -5.174 -4.678 1.00 92.25 81 ALA A O 1
ATOM 615 N N . GLU A 1 82 ? -0.561 -5.079 -6.710 1.00 93.44 82 GLU A N 1
ATOM 616 C CA . GLU A 1 82 ? -1.941 -5.064 -6.225 1.00 93.44 82 GLU A CA 1
ATOM 617 C C . GLU A 1 82 ? -2.238 -6.320 -5.401 1.00 93.44 82 GLU A C 1
ATOM 619 O O . GLU A 1 82 ? -2.620 -6.209 -4.236 1.00 93.44 82 GLU A O 1
ATOM 624 N N . GLN A 1 83 ? -1.911 -7.507 -5.921 1.00 93.38 83 GLN A N 1
ATOM 625 C CA . GLN A 1 83 ? -2.099 -8.768 -5.199 1.00 93.38 83 GLN A CA 1
ATOM 626 C C . GLN A 1 83 ? -1.299 -8.825 -3.884 1.00 93.38 83 GLN A C 1
ATOM 628 O O . GLN A 1 83 ? -1.782 -9.324 -2.861 1.00 93.38 83 GLN A O 1
ATOM 633 N N . ALA A 1 84 ? -0.063 -8.317 -3.877 1.00 94.12 84 ALA A N 1
ATOM 634 C CA . ALA A 1 84 ? 0.744 -8.234 -2.662 1.00 94.12 84 ALA A CA 1
ATOM 635 C C . ALA A 1 84 ? 0.126 -7.275 -1.631 1.00 94.12 84 A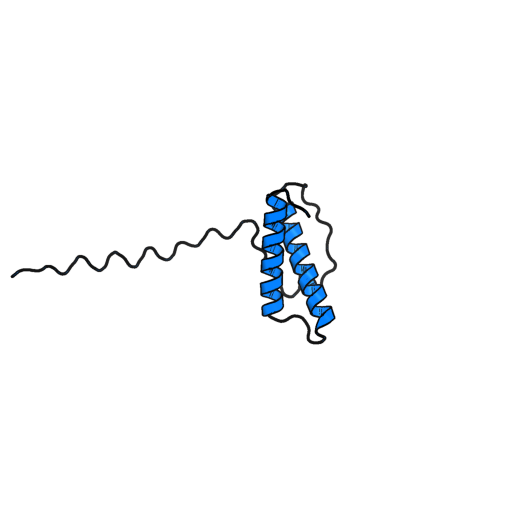LA A C 1
ATOM 637 O O . ALA A 1 84 ? 0.114 -7.583 -0.435 1.00 94.12 84 ALA A O 1
ATOM 638 N N . GLY A 1 85 ? -0.408 -6.142 -2.092 1.00 93.38 85 GLY A N 1
ATOM 639 C CA . GLY A 1 85 ? -1.124 -5.179 -1.265 1.00 93.38 85 GLY A CA 1
ATOM 640 C C . GLY A 1 85 ? -2.392 -5.760 -0.652 1.00 93.38 85 GLY A C 1
ATOM 641 O O . GLY A 1 85 ? -2.601 -5.624 0.552 1.00 93.38 85 GLY A O 1
ATOM 642 N N . GLU A 1 86 ? -3.198 -6.471 -1.438 1.00 94.56 86 GLU A N 1
ATOM 643 C CA . GLU A 1 86 ? -4.408 -7.147 -0.955 1.00 94.56 86 GLU A CA 1
ATOM 644 C C . GLU A 1 86 ? -4.076 -8.179 0.120 1.00 94.56 86 GLU A C 1
ATOM 646 O O . GLU A 1 86 ? -4.671 -8.186 1.201 1.00 94.56 86 GLU A O 1
ATOM 651 N N . ARG A 1 87 ? -3.050 -9.006 -0.117 1.00 92.31 87 ARG A N 1
ATOM 652 C CA . ARG A 1 87 ? -2.584 -9.978 0.878 1.00 92.31 87 ARG A CA 1
ATOM 653 C C . ARG A 1 87 ? -2.098 -9.288 2.156 1.00 92.31 87 ARG A C 1
ATOM 655 O O . ARG A 1 87 ? -2.337 -9.795 3.249 1.00 92.31 87 ARG A O 1
ATOM 662 N N . ALA A 1 88 ? -1.417 -8.149 2.053 1.00 93.06 88 ALA A N 1
ATOM 663 C CA . ALA A 1 88 ? -0.975 -7.380 3.215 1.00 93.06 88 ALA A CA 1
ATOM 664 C C . ALA A 1 88 ? -2.148 -6.763 3.994 1.00 93.06 88 ALA A C 1
ATOM 666 O O . ALA A 1 88 ? -2.160 -6.828 5.223 1.00 93.06 88 ALA A O 1
ATOM 667 N N . ALA A 1 89 ? -3.158 -6.236 3.300 1.00 92.56 89 ALA A N 1
ATOM 668 C CA . ALA A 1 89 ? -4.368 -5.712 3.923 1.00 92.56 89 ALA A CA 1
ATOM 669 C C . ALA A 1 89 ? -5.160 -6.808 4.656 1.00 92.56 89 ALA A C 1
ATOM 671 O O . ALA A 1 89 ? -5.567 -6.604 5.798 1.00 92.56 89 ALA A O 1
ATOM 672 N N . LEU A 1 90 ? -5.297 -7.995 4.055 1.00 92.00 90 LEU A N 1
ATOM 673 C CA . LEU A 1 90 ? -5.929 -9.155 4.695 1.00 92.00 90 LEU A CA 1
ATOM 674 C C . LEU A 1 90 ? -5.151 -9.629 5.930 1.00 92.00 90 LEU A C 1
ATOM 676 O O . LEU A 1 90 ? -5.740 -9.889 6.978 1.00 92.00 90 LEU A O 1
ATOM 680 N N . ARG A 1 91 ? -3.817 -9.692 5.842 1.00 91.06 91 ARG A N 1
ATOM 681 C CA . ARG A 1 91 ? -2.960 -10.024 6.989 1.00 91.06 91 ARG A CA 1
ATOM 682 C C . ARG A 1 91 ? -3.119 -9.013 8.127 1.00 91.06 91 ARG A C 1
ATOM 684 O O . ARG A 1 91 ? -3.320 -9.427 9.269 1.00 91.06 91 ARG A O 1
ATOM 691 N N . CYS A 1 92 ? -3.139 -7.718 7.809 1.00 91.12 92 CYS A N 1
ATOM 692 C CA . CYS A 1 92 ? -3.435 -6.653 8.768 1.00 91.12 92 CYS A CA 1
ATOM 693 C C . CYS A 1 92 ? -4.800 -6.849 9.437 1.00 91.12 92 CYS A C 1
ATOM 695 O O . CYS A 1 92 ? -4.886 -6.806 10.662 1.00 91.12 92 CYS A O 1
ATOM 697 N N . ALA A 1 93 ? -5.845 -7.132 8.652 1.00 90.31 93 ALA A N 1
ATOM 698 C CA . ALA A 1 93 ? -7.192 -7.357 9.171 1.00 90.31 93 ALA A CA 1
ATOM 699 C C . ALA A 1 93 ? -7.270 -8.582 10.098 1.00 90.31 93 ALA A C 1
ATOM 701 O O . ALA A 1 93 ? -8.023 -8.580 11.064 1.00 90.31 93 ALA A O 1
ATOM 702 N N . SER A 1 94 ? -6.443 -9.603 9.848 1.00 89.12 94 SER A N 1
ATOM 703 C CA . SER A 1 94 ? -6.313 -10.788 10.708 1.00 89.12 94 SER A CA 1
ATOM 704 C C . SER A 1 94 ? -5.435 -10.585 11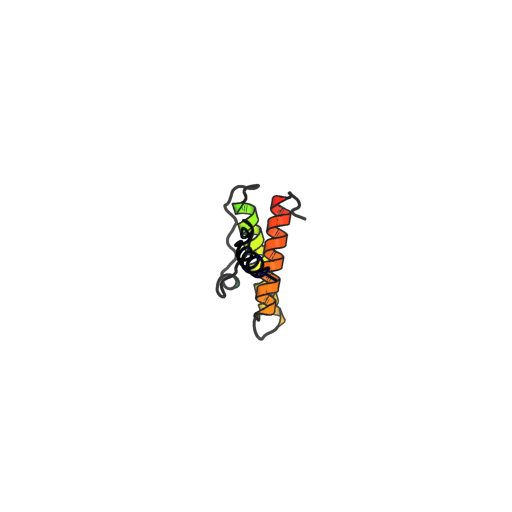.955 1.00 89.12 94 SER A C 1
ATOM 706 O O . SER A 1 94 ? -5.190 -11.539 12.690 1.00 89.12 94 SER A O 1
ATOM 708 N N . GLY A 1 95 ? -4.908 -9.374 12.181 1.00 84.88 95 GLY A N 1
ATOM 709 C CA . GLY A 1 95 ? -4.006 -9.074 13.299 1.00 84.88 95 GLY A CA 1
ATOM 710 C C . GLY A 1 95 ? -2.570 -9.584 13.121 1.00 84.88 95 GLY A C 1
ATOM 711 O O . GLY A 1 95 ? -1.796 -9.591 14.074 1.00 84.88 95 GLY A O 1
ATOM 712 N N . ARG A 1 96 ? -2.183 -10.011 11.912 1.00 70.56 96 ARG A N 1
ATOM 713 C CA . ARG A 1 96 ? -0.855 -10.563 11.599 1.00 70.56 96 ARG A CA 1
ATOM 714 C 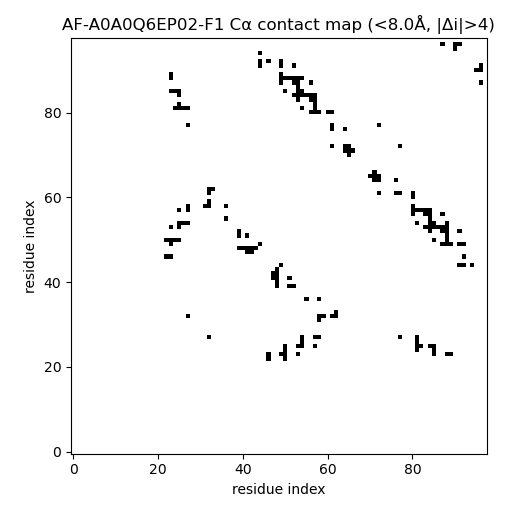C . ARG A 1 96 ? -0.034 -9.555 10.796 1.00 70.56 96 ARG A C 1
ATOM 716 O O . ARG A 1 96 ? 0.020 -9.636 9.575 1.00 70.56 96 ARG A O 1
ATOM 723 N N . LEU A 1 97 ? 0.599 -8.599 11.473 1.00 65.12 97 LEU A N 1
ATOM 724 C CA . LEU A 1 97 ? 1.406 -7.538 10.841 1.00 65.12 97 LEU A CA 1
ATOM 725 C C . LEU A 1 97 ? 2.904 -7.883 10.672 1.00 65.12 97 LEU A C 1
ATOM 727 O O . LEU A 1 97 ? 3.707 -6.975 10.477 1.00 65.12 97 LEU A O 1
ATOM 731 N N . ASN A 1 98 ? 3.269 -9.170 10.719 1.00 50.62 98 ASN A N 1
ATOM 732 C CA . ASN A 1 98 ? 4.653 -9.645 10.561 1.00 50.62 98 ASN A CA 1
ATOM 733 C C . ASN A 1 98 ? 5.034 -9.902 9.095 1.00 50.62 98 ASN A C 1
ATOM 735 O O . ASN A 1 98 ? 4.232 -10.526 8.350 1.00 50.62 98 ASN A O 1
#

Mean predicted aligned error: 10.9 Å

Solvent-accessible surface area (backbone atoms only — not comparable to full-atom values): 6014 Å² total; per-residue (Å²): 142,80,88,91,83,82,84,84,80,79,82,83,74,84,75,84,68,78,71,82,74,56,94,39,67,44,82,80,57,93,61,59,44,74,49,81,87,73,83,81,82,50,59,85,91,37,72,63,28,22,34,51,50,6,43,51,49,16,31,51,46,42,42,49,42,31,70,73,61,81,76,46,63,52,74,66,48,50,54,52,15,25,54,51,5,27,53,44,10,50,31,38,71,72,72,47,84,122

Foldseek 3Di:
DDDPPDDPDPPDPPPPPPPPQPLLQDADDPCLLV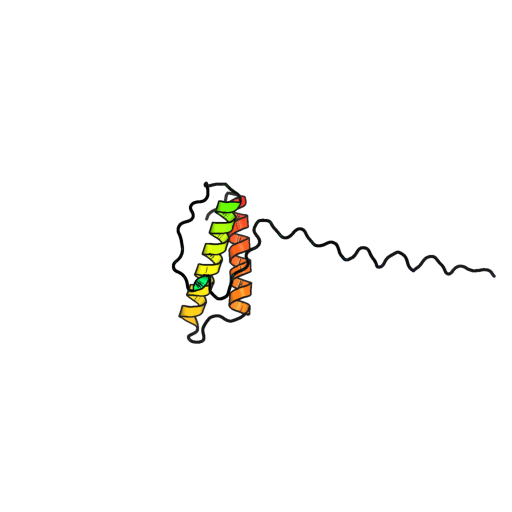DDQDDQPDDQLDLSSLSSQLNVQLSVQQVVQQVPPVVGDDPVSRVVSRVSSSVSSVCSNVVNND

Sequence (98 aa):
MKSWLVALTVLCLSGCVSEPRSPYAISLSPSSYLRPPQPNTAPRGSVEFCRNYGRQTAENRMRTARGFNGRGPNGMDLASAEQAGERAALRCASGRLN

Nearest PDB structures (foldseek):
  5k3g-assembly1_B  TM=3.523E-01  e=6.914E+00  Caenorhabditis elegans